Protein AF-A0A166DYV6-F1 (afdb_monomer_lite)

Secondary structure (DSSP, 8-state):
--HHHHHHHHHHHHHIIIII--S-HHHHHHHHHHHHHT--EEE-S-GGGGG-TT-EEE-

Radius of gyration: 15.2 Å; chains: 1; bounding box: 27×20×45 Å

Sequence (59 aa):
MNINYDKEYYNQALNHTLHENNIGFFDNLTHVFMVDTGIEEIASFDEDFDIFDDIKRIS

InterPro domains:
  IPR029060 PIN-like domain superfamily [SSF88723] (3-58)

Organism: NCBI:txid47311

Structure (mmCIF, N/CA/C/O backbone):
data_AF-A0A166DYV6-F1
#
_entry.id   AF-A0A166DYV6-F1
#
loop_
_atom_site.group_PDB
_atom_site.id
_atom_site.type_symbol
_atom_site.label_atom_id
_atom_site.label_alt_id
_atom_site.label_comp_id
_atom_site.label_asym_id
_atom_site.label_entity_id
_atom_site.label_seq_id
_atom_site.pdbx_PDB_ins_code
_atom_site.Cartn_x
_atom_site.Cartn_y
_atom_site.Cartn_z
_atom_site.occupancy
_atom_site.B_iso_or_equiv
_atom_site.auth_seq_id
_atom_site.auth_comp_id
_atom_site.auth_asym_id
_atom_site.auth_atom_id
_atom_site.pdbx_PDB_model_num
ATOM 1 N N . MET A 1 1 ? 9.786 -12.660 -29.126 1.00 58.62 1 MET A N 1
ATOM 2 C CA . MET A 1 1 ? 10.208 -11.677 -28.107 1.00 58.62 1 MET A CA 1
ATOM 3 C C . MET A 1 1 ? 11.155 -10.697 -28.757 1.00 58.62 1 MET A C 1
ATOM 5 O O . MET A 1 1 ? 12.145 -11.127 -29.337 1.00 58.62 1 MET A O 1
ATOM 9 N N . ASN A 1 2 ? 10.803 -9.414 -28.747 1.00 72.19 2 ASN A N 1
ATOM 10 C CA . ASN A 1 2 ? 11.656 -8.352 -29.261 1.00 72.19 2 ASN A CA 1
ATOM 11 C C . ASN A 1 2 ? 12.333 -7.695 -28.053 1.00 72.19 2 ASN A C 1
ATOM 13 O O . ASN A 1 2 ? 11.695 -6.938 -27.333 1.00 72.19 2 ASN A O 1
ATOM 17 N N . ILE A 1 3 ? 13.608 -8.015 -27.830 1.00 71.69 3 ILE A N 1
ATOM 18 C CA . ILE A 1 3 ? 14.377 -7.660 -26.622 1.00 71.69 3 ILE A CA 1
ATOM 19 C C . ILE A 1 3 ? 14.340 -6.150 -26.318 1.00 71.69 3 ILE A C 1
ATOM 21 O O . ILE A 1 3 ? 14.421 -5.744 -25.160 1.00 71.69 3 ILE A O 1
ATOM 25 N N . ASN A 1 4 ? 14.206 -5.311 -27.348 1.00 72.25 4 ASN A N 1
ATOM 26 C CA . ASN A 1 4 ? 14.124 -3.860 -27.180 1.00 72.25 4 ASN A CA 1
ATOM 27 C C . ASN A 1 4 ? 12.793 -3.411 -26.563 1.00 72.25 4 ASN A C 1
ATOM 29 O O . ASN A 1 4 ? 12.801 -2.525 -25.717 1.00 72.25 4 ASN A O 1
ATOM 33 N N . TYR A 1 5 ? 11.683 -4.056 -26.932 1.00 79.75 5 TYR A N 1
ATOM 34 C CA . TYR A 1 5 ? 10.368 -3.773 -26.354 1.00 79.75 5 TYR A CA 1
ATOM 35 C C . TYR A 1 5 ? 10.325 -4.157 -24.871 1.00 79.75 5 TYR A C 1
ATOM 37 O O . TYR A 1 5 ? 9.867 -3.378 -24.041 1.00 79.75 5 TYR A O 1
ATOM 45 N N . ASP A 1 6 ? 10.890 -5.317 -24.528 1.00 81.50 6 ASP A N 1
ATOM 46 C CA . ASP A 1 6 ? 10.930 -5.793 -23.142 1.00 81.50 6 ASP A CA 1
ATOM 47 C C . ASP A 1 6 ? 11.757 -4.846 -22.256 1.00 81.50 6 ASP A C 1
ATOM 49 O O . ASP A 1 6 ? 11.334 -4.485 -21.161 1.00 81.50 6 ASP A O 1
ATOM 53 N N . LYS A 1 7 ? 12.914 -4.368 -22.738 1.00 88.12 7 LYS A N 1
ATOM 54 C CA . LYS A 1 7 ? 13.730 -3.380 -22.009 1.00 88.12 7 LYS A CA 1
ATOM 55 C C . LYS A 1 7 ? 12.991 -2.074 -21.748 1.00 88.12 7 LYS A C 1
ATOM 57 O O . LYS A 1 7 ? 13.105 -1.523 -20.657 1.00 88.12 7 LYS A O 1
ATOM 62 N N . GLU A 1 8 ? 12.285 -1.562 -22.747 1.00 91.12 8 GLU A N 1
ATOM 63 C CA . GLU A 1 8 ? 11.557 -0.302 -22.620 1.00 91.12 8 GLU A CA 1
ATOM 64 C C . GLU A 1 8 ? 10.390 -0.438 -21.636 1.00 91.12 8 GLU A C 1
ATOM 66 O O . GLU A 1 8 ? 10.244 0.402 -20.749 1.00 91.12 8 GLU A O 1
ATOM 71 N N . TYR A 1 9 ? 9.662 -1.556 -21.700 1.00 87.44 9 TYR A N 1
ATOM 72 C CA . TYR A 1 9 ? 8.632 -1.913 -20.726 1.00 87.44 9 TYR A CA 1
ATOM 73 C C . TYR A 1 9 ? 9.183 -1.972 -19.293 1.00 87.44 9 TYR A C 1
ATOM 75 O O . TYR A 1 9 ? 8.636 -1.342 -18.388 1.00 87.44 9 TYR A O 1
ATOM 83 N N . TYR A 1 10 ? 10.302 -2.673 -19.075 1.00 88.19 10 TYR A N 1
ATOM 84 C CA . TYR A 1 10 ? 10.902 -2.761 -17.742 1.00 88.19 10 TYR A CA 1
ATOM 85 C C . TYR A 1 10 ? 11.403 -1.410 -17.231 1.00 88.19 10 TYR A C 1
ATOM 87 O O . TYR A 1 10 ? 11.210 -1.113 -16.056 1.00 88.19 10 TYR A O 1
ATOM 95 N N . ASN A 1 11 ? 12.001 -0.579 -18.088 1.00 88.94 11 ASN A N 1
ATOM 96 C CA . ASN A 1 11 ? 12.453 0.757 -17.698 1.00 88.94 11 ASN A CA 1
ATOM 97 C C . ASN A 1 11 ? 11.287 1.662 -17.288 1.00 88.94 11 ASN A C 1
ATOM 99 O O . ASN A 1 11 ? 11.409 2.391 -16.309 1.00 88.94 11 ASN A O 1
ATOM 103 N N . GLN A 1 12 ? 10.158 1.598 -17.999 1.00 87.62 12 GLN A N 1
ATOM 104 C CA . GLN A 1 12 ? 8.954 2.348 -17.637 1.00 87.62 12 GLN A CA 1
ATOM 105 C C . GLN A 1 12 ? 8.387 1.878 -16.295 1.00 87.62 12 GLN A C 1
ATOM 107 O O . GLN A 1 12 ? 8.117 2.704 -15.429 1.00 87.62 12 GLN A O 1
ATOM 112 N N . ALA A 1 13 ? 8.284 0.563 -16.082 1.00 82.94 13 ALA A N 1
ATOM 113 C CA . ALA A 1 13 ? 7.823 0.003 -14.811 1.00 82.94 13 ALA A CA 1
ATOM 114 C C . ALA A 1 13 ? 8.738 0.393 -13.635 1.00 82.94 13 ALA A C 1
ATOM 116 O O . ALA A 1 13 ? 8.255 0.735 -12.554 1.00 82.94 13 ALA A O 1
ATOM 117 N N . LEU A 1 14 ? 10.057 0.388 -13.847 1.00 83.50 14 LEU A N 1
ATOM 118 C CA . LEU A 1 14 ? 11.042 0.840 -12.862 1.00 83.50 14 LEU A CA 1
ATOM 119 C C . LEU A 1 14 ? 10.913 2.334 -12.564 1.00 83.50 14 LEU A C 1
ATOM 121 O O . LEU A 1 14 ? 10.890 2.707 -11.396 1.00 83.50 14 LEU A O 1
ATOM 125 N N . ASN A 1 15 ? 10.797 3.176 -13.596 1.00 84.12 15 ASN A N 1
ATOM 126 C CA . ASN A 1 15 ? 10.615 4.618 -13.427 1.00 84.12 15 ASN A CA 1
ATOM 127 C C . ASN A 1 15 ? 9.345 4.914 -12.632 1.00 84.12 15 ASN A C 1
ATOM 129 O O . ASN A 1 15 ? 9.381 5.679 -11.674 1.00 84.12 15 ASN A O 1
ATOM 133 N N . HIS A 1 16 ? 8.250 4.239 -12.979 1.00 81.06 16 HIS A N 1
ATOM 134 C CA . HIS A 1 16 ? 6.990 4.384 -12.273 1.00 81.06 16 HIS A CA 1
ATOM 135 C C . HIS A 1 16 ? 7.128 3.965 -10.803 1.00 81.06 16 HIS A C 1
ATOM 137 O O . HIS A 1 16 ? 6.748 4.712 -9.913 1.00 81.06 16 HIS A O 1
ATOM 143 N N . THR A 1 17 ? 7.768 2.824 -10.531 1.00 75.12 17 THR A N 1
ATOM 144 C CA . THR A 1 17 ? 7.964 2.313 -9.162 1.00 75.12 17 THR A CA 1
ATOM 145 C C . THR A 1 17 ? 8.865 3.209 -8.308 1.00 75.12 17 THR A C 1
ATOM 147 O O . THR A 1 17 ? 8.636 3.331 -7.113 1.00 75.12 17 THR A O 1
ATOM 150 N N . LEU A 1 18 ? 9.909 3.806 -8.894 1.00 76.38 18 LEU A N 1
ATOM 151 C CA . LEU A 1 18 ? 10.908 4.586 -8.153 1.00 76.38 18 LEU A CA 1
ATOM 152 C C . LEU A 1 18 ? 10.596 6.083 -8.056 1.00 76.38 18 LEU A C 1
ATOM 154 O O . LEU A 1 18 ? 11.145 6.752 -7.180 1.00 76.38 18 LEU A O 1
ATOM 158 N N . HIS A 1 19 ? 9.814 6.628 -8.989 1.00 77.19 19 HIS A N 1
ATOM 159 C CA . HI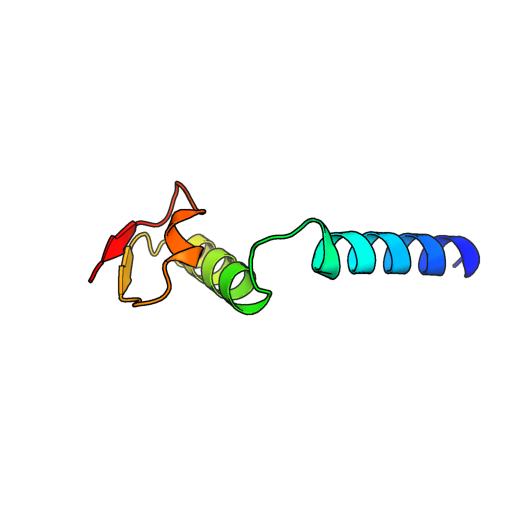S A 1 19 ? 9.683 8.078 -9.157 1.00 77.19 19 HIS A CA 1
ATOM 160 C C . HIS A 1 19 ? 8.243 8.587 -9.232 1.00 77.19 19 HIS A C 1
ATOM 162 O O . HIS A 1 19 ? 8.036 9.782 -9.034 1.00 77.19 19 HIS A O 1
ATOM 168 N N . GLU A 1 20 ? 7.265 7.730 -9.528 1.00 78.12 20 GLU A N 1
ATOM 169 C CA . GLU A 1 20 ? 5.865 8.148 -9.708 1.00 78.12 20 GLU A CA 1
ATOM 170 C C . GLU A 1 20 ? 4.930 7.510 -8.676 1.00 78.12 20 GLU A C 1
ATOM 172 O O . GLU A 1 20 ? 3.935 8.118 -8.286 1.00 78.12 20 GLU A O 1
ATOM 177 N N . ASN A 1 21 ? 5.256 6.302 -8.214 1.00 73.38 21 ASN A N 1
ATOM 178 C CA . ASN A 1 21 ? 4.514 5.596 -7.190 1.00 73.38 21 ASN A CA 1
ATOM 179 C C . ASN A 1 21 ? 5.004 6.037 -5.810 1.00 73.38 21 ASN A C 1
ATOM 181 O O . ASN A 1 21 ? 6.086 5.657 -5.368 1.00 73.38 21 ASN A O 1
ATOM 185 N N . ASN A 1 22 ? 4.191 6.845 -5.135 1.00 74.31 22 ASN A N 1
ATOM 186 C CA . ASN A 1 22 ? 4.462 7.280 -3.765 1.00 74.31 22 ASN A CA 1
ATOM 187 C C . ASN A 1 22 ? 4.145 6.193 -2.729 1.00 74.31 22 ASN A C 1
ATOM 189 O O . ASN A 1 22 ? 4.359 6.414 -1.545 1.00 74.31 22 ASN A O 1
ATOM 193 N N . ILE A 1 23 ? 3.627 5.045 -3.170 1.00 79.81 23 ILE A N 1
ATOM 194 C CA . ILE A 1 23 ? 3.222 3.933 -2.320 1.00 79.81 23 ILE A CA 1
ATOM 195 C C . ILE A 1 23 ? 4.324 2.879 -2.340 1.00 79.81 23 ILE A C 1
ATOM 197 O O . ILE A 1 23 ? 4.764 2.438 -3.411 1.00 79.81 23 ILE A O 1
ATOM 201 N N . GLY A 1 24 ? 4.741 2.423 -1.161 1.00 80.69 24 GLY A N 1
ATOM 202 C CA . GLY A 1 24 ? 5.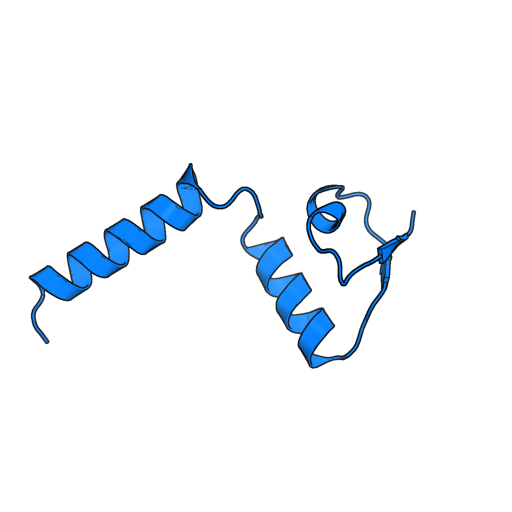698 1.340 -1.039 1.00 80.69 24 GLY A CA 1
ATOM 203 C C . GLY A 1 24 ? 5.203 0.058 -1.712 1.00 80.69 24 GLY A C 1
ATOM 204 O O . GLY A 1 24 ? 4.009 -0.226 -1.838 1.00 80.69 24 GLY A O 1
ATOM 205 N N . PHE A 1 25 ? 6.147 -0.774 -2.159 1.00 83.25 25 PHE A N 1
ATOM 206 C CA . PHE A 1 25 ? 5.813 -2.088 -2.720 1.00 83.25 25 PHE A CA 1
ATOM 207 C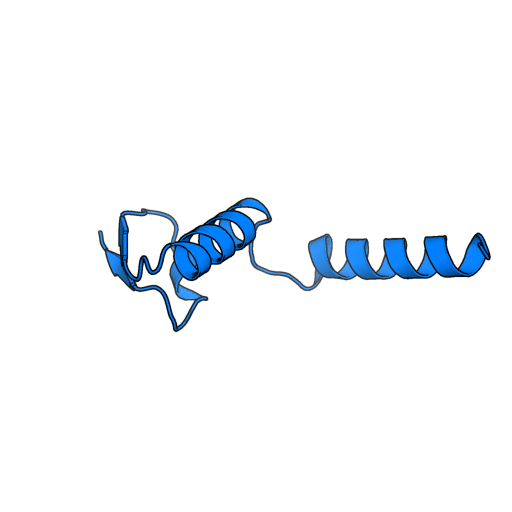 C . PHE A 1 25 ? 4.985 -2.933 -1.737 1.00 83.25 25 PHE A C 1
ATOM 209 O O . PHE A 1 25 ? 4.043 -3.613 -2.144 1.00 83.25 25 PHE A O 1
ATOM 216 N N . PHE A 1 26 ? 5.328 -2.885 -0.447 1.00 87.06 26 PHE A N 1
ATOM 217 C CA . PHE A 1 26 ? 4.633 -3.655 0.582 1.00 87.06 26 PHE A CA 1
ATOM 218 C C . PHE A 1 26 ? 3.241 -3.110 0.896 1.00 87.06 26 PHE A C 1
ATOM 220 O O . PHE A 1 26 ? 2.350 -3.915 1.163 1.00 87.06 26 PHE A O 1
ATOM 227 N N . ASP A 1 27 ? 3.017 -1.805 0.785 1.00 89.12 27 ASP A N 1
ATOM 228 C CA . ASP A 1 27 ? 1.701 -1.211 1.039 1.00 89.12 27 ASP A CA 1
ATOM 229 C C . ASP A 1 27 ? 0.743 -1.579 -0.096 1.00 89.12 27 ASP A C 1
ATOM 231 O O . ASP A 1 27 ? -0.370 -2.029 0.160 1.00 89.12 27 ASP A O 1
ATOM 235 N N . ASN A 1 28 ? 1.225 -1.560 -1.346 1.00 89.50 28 ASN A N 1
ATOM 236 C CA . ASN A 1 28 ? 0.485 -2.086 -2.499 1.00 89.50 28 ASN A CA 1
ATOM 237 C C . ASN A 1 28 ? 0.171 -3.584 -2.366 1.00 89.50 28 ASN A C 1
ATOM 239 O O . ASN A 1 28 ? -0.949 -4.013 -2.637 1.00 89.50 28 ASN A O 1
ATOM 243 N N . LEU A 1 29 ? 1.143 -4.402 -1.948 1.00 92.06 29 LEU A N 1
ATOM 244 C CA . LEU A 1 29 ? 0.913 -5.836 -1.743 1.00 92.06 29 LEU A CA 1
ATOM 245 C C . LEU A 1 29 ? -0.121 -6.087 -0.635 1.00 92.06 29 LEU A C 1
ATOM 247 O O . LEU A 1 29 ? -0.960 -6.980 -0.760 1.00 92.06 29 LEU A O 1
ATOM 251 N N . THR A 1 30 ? -0.062 -5.294 0.433 1.00 94.06 30 THR A N 1
ATOM 252 C CA . THR A 1 30 ? -1.004 -5.363 1.553 1.00 94.06 30 THR A CA 1
ATOM 253 C C . THR A 1 30 ? -2.404 -4.944 1.108 1.00 94.06 30 THR A C 1
ATOM 255 O O . THR A 1 30 ? -3.355 -5.668 1.391 1.00 94.06 30 THR A O 1
ATOM 258 N N . HIS A 1 31 ? -2.531 -3.859 0.335 1.00 93.88 31 HIS A N 1
ATOM 259 C CA . HIS A 1 31 ? -3.797 -3.411 -0.258 1.00 93.88 31 HIS A CA 1
ATOM 260 C C . HIS A 1 31 ? -4.437 -4.499 -1.128 1.00 93.88 31 HIS A C 1
ATOM 262 O O . HIS A 1 31 ? -5.580 -4.877 -0.887 1.00 93.88 31 HIS A O 1
ATOM 268 N N . VAL A 1 32 ? -3.679 -5.104 -2.050 1.00 94.56 32 VAL A N 1
ATOM 269 C CA . VAL A 1 32 ? -4.174 -6.206 -2.900 1.00 94.56 32 VAL A CA 1
ATOM 270 C C . VAL A 1 32 ? -4.690 -7.380 -2.066 1.00 94.56 32 VAL A C 1
ATOM 272 O O . VAL A 1 32 ? -5.746 -7.935 -2.366 1.00 94.56 32 VAL A O 1
ATOM 275 N N . PHE A 1 33 ? -3.964 -7.761 -1.013 1.00 96.00 33 PHE A N 1
ATOM 276 C CA . PHE A 1 33 ? -4.395 -8.825 -0.109 1.00 96.00 33 PHE A CA 1
ATOM 277 C C . PHE A 1 33 ? -5.688 -8.464 0.637 1.00 96.00 33 PHE A C 1
ATOM 279 O O . PHE A 1 33 ? -6.581 -9.302 0.766 1.00 96.00 33 PHE A O 1
ATOM 286 N N . MET A 1 34 ? -5.809 -7.227 1.116 1.00 96.31 34 MET A N 1
ATOM 287 C CA . MET A 1 34 ? -6.999 -6.748 1.819 1.00 96.31 34 MET A CA 1
ATOM 288 C C . MET A 1 34 ? -8.227 -6.720 0.903 1.00 96.31 34 MET A C 1
ATOM 290 O O . MET A 1 34 ? -9.278 -7.223 1.297 1.00 96.31 34 MET A O 1
ATOM 294 N N . VAL A 1 35 ? -8.077 -6.263 -0.344 1.00 96.31 35 VAL A N 1
ATOM 295 C CA . VAL A 1 35 ? -9.141 -6.300 -1.361 1.00 96.31 35 VAL A CA 1
ATOM 296 C C . VAL A 1 35 ? -9.583 -7.737 -1.661 1.00 96.31 35 VAL A C 1
ATOM 298 O O . VAL A 1 35 ? -10.780 -8.017 -1.673 1.00 96.31 35 VAL A O 1
ATOM 301 N N . ASP A 1 36 ? -8.641 -8.667 -1.862 1.00 97.94 36 ASP A N 1
ATOM 302 C CA . ASP A 1 36 ? -8.948 -10.081 -2.154 1.00 97.94 36 ASP A CA 1
ATOM 303 C C . ASP A 1 36 ? -9.676 -10.781 -0.993 1.00 97.94 36 ASP A C 1
ATOM 305 O O . ASP A 1 36 ? -10.537 -11.638 -1.197 1.00 97.94 36 ASP A O 1
ATOM 309 N N . THR A 1 37 ? -9.367 -10.383 0.242 1.00 97.56 37 THR A N 1
ATOM 310 C CA . THR A 1 37 ? -9.947 -10.967 1.459 1.00 97.56 37 THR A CA 1
ATOM 311 C C . THR A 1 37 ? -11.172 -10.222 1.992 1.00 97.56 37 THR A C 1
ATOM 313 O O . THR A 1 37 ? -11.824 -10.718 2.913 1.00 97.56 37 THR A O 1
ATOM 316 N N . GLY A 1 38 ? -11.518 -9.068 1.413 1.00 97.38 38 GLY A N 1
ATOM 317 C CA . GLY A 1 38 ? -12.619 -8.214 1.869 1.00 97.38 38 GLY A CA 1
ATOM 318 C C . GLY A 1 38 ? -12.358 -7.539 3.220 1.00 97.38 38 GLY A C 1
ATOM 319 O O . GLY A 1 38 ? -13.297 -7.306 3.980 1.00 97.38 38 GLY A O 1
ATOM 320 N N . ILE A 1 39 ? -11.093 -7.280 3.558 1.00 97.12 39 ILE A N 1
ATOM 321 C CA . ILE A 1 39 ? -10.711 -6.549 4.769 1.00 97.12 39 ILE A CA 1
ATOM 322 C C . ILE A 1 39 ? -10.725 -5.051 4.457 1.00 97.12 39 ILE A C 1
ATOM 324 O O . ILE A 1 39 ? -10.004 -4.595 3.578 1.00 97.12 39 ILE A O 1
ATOM 328 N N . GLU A 1 40 ? -11.496 -4.285 5.226 1.00 96.81 40 GLU A N 1
ATOM 329 C CA . GLU A 1 40 ? -11.680 -2.838 5.015 1.00 96.81 40 GLU A CA 1
ATOM 330 C C . GLU A 1 40 ? -10.976 -1.976 6.081 1.00 96.81 40 GLU A C 1
ATOM 332 O O . GLU A 1 40 ? -10.930 -0.755 5.959 1.00 96.81 40 GLU A O 1
ATOM 337 N N . GLU A 1 41 ? -10.417 -2.577 7.140 1.00 97.44 41 GLU A N 1
ATOM 338 C CA . GLU A 1 41 ? -9.736 -1.853 8.224 1.00 97.44 41 GLU A CA 1
ATOM 339 C C . GLU A 1 41 ? -8.333 -2.418 8.493 1.00 97.44 41 GLU A C 1
ATOM 341 O O . GLU A 1 41 ? -8.141 -3.636 8.526 1.00 97.44 41 GLU A O 1
ATOM 346 N N . ILE A 1 42 ? -7.353 -1.539 8.737 1.00 94.81 42 ILE A N 1
ATOM 347 C CA . ILE A 1 42 ? -5.976 -1.921 9.091 1.00 94.81 42 ILE A CA 1
ATOM 348 C C . ILE A 1 42 ? -5.497 -1.199 10.349 1.00 94.81 42 ILE A C 1
ATOM 350 O O . ILE A 1 42 ? -5.561 0.024 10.446 1.00 94.81 42 ILE A O 1
ATOM 354 N N . ALA A 1 43 ? -4.968 -1.957 11.312 1.00 95.44 43 ALA A N 1
ATOM 355 C CA . ALA A 1 43 ? -4.265 -1.395 12.460 1.00 95.44 43 ALA A CA 1
ATOM 356 C C . ALA A 1 43 ? -2.804 -1.120 12.083 1.00 95.44 43 ALA A C 1
ATOM 358 O O . ALA A 1 43 ? -1.998 -2.049 12.014 1.00 95.44 43 ALA A O 1
ATOM 359 N N . SER A 1 44 ? -2.471 0.143 11.813 1.00 91.12 44 SER A N 1
ATOM 360 C CA . SER A 1 44 ? -1.131 0.544 11.375 1.00 91.12 44 SER A CA 1
ATOM 361 C C . SER A 1 44 ? -0.753 1.937 11.877 1.00 91.12 44 SER A C 1
ATOM 363 O O . SER A 1 44 ? -1.571 2.859 11.905 1.00 91.12 44 SER A O 1
ATOM 365 N N . PHE A 1 45 ? 0.522 2.097 12.235 1.00 91.56 45 PHE A N 1
ATOM 366 C CA . PHE A 1 45 ? 1.129 3.410 12.473 1.00 91.56 45 PHE A CA 1
ATOM 367 C C . PHE A 1 45 ? 1.594 4.082 11.178 1.00 91.56 45 PHE A C 1
ATOM 369 O O . PHE A 1 45 ? 1.989 5.242 11.216 1.00 91.56 45 PHE A O 1
ATOM 376 N N . ASP A 1 46 ? 1.569 3.350 10.067 1.00 87.50 46 ASP A N 1
ATOM 377 C CA . ASP A 1 46 ? 1.966 3.841 8.759 1.00 87.50 46 ASP A C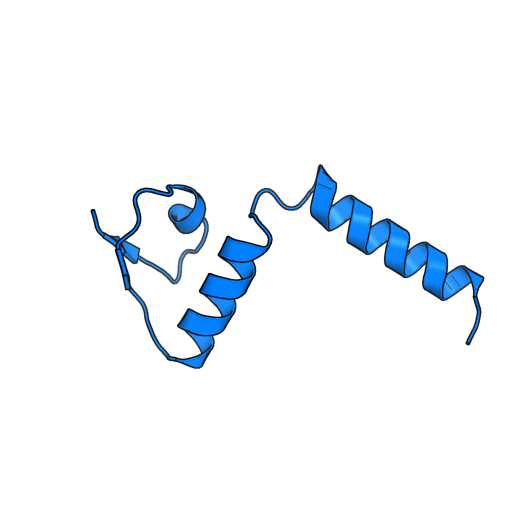A 1
ATOM 378 C C . ASP A 1 46 ? 0.823 4.638 8.127 1.00 87.50 46 ASP A C 1
ATOM 380 O O . ASP A 1 46 ? -0.260 4.099 7.887 1.00 87.50 46 ASP A O 1
ATOM 384 N N . GLU A 1 47 ? 1.052 5.932 7.921 1.00 89.19 47 GLU A N 1
ATOM 385 C CA . GLU A 1 47 ? 0.074 6.854 7.338 1.00 89.19 47 GLU A CA 1
ATOM 386 C C . GLU A 1 47 ? -0.064 6.654 5.824 1.00 89.19 47 GLU A C 1
ATOM 388 O O . GLU A 1 47 ? -1.052 7.103 5.248 1.00 89.19 47 GLU A O 1
ATOM 393 N N . ASP A 1 48 ? 0.855 5.920 5.185 1.00 88.06 48 ASP A N 1
ATOM 394 C CA . ASP A 1 48 ? 0.817 5.670 3.743 1.00 88.06 48 ASP A CA 1
ATOM 395 C C . ASP A 1 48 ? -0.421 4.857 3.332 1.00 88.06 48 ASP A C 1
ATOM 397 O O . ASP A 1 48 ? -0.865 4.951 2.191 1.00 88.06 48 ASP A O 1
ATOM 401 N N . PHE A 1 49 ? -1.058 4.130 4.260 1.00 89.00 49 PHE A N 1
ATOM 402 C CA . PHE A 1 49 ? -2.335 3.454 4.002 1.00 89.00 49 PHE A CA 1
ATOM 403 C C . PHE A 1 49 ? -3.521 4.409 3.825 1.00 89.00 49 PHE A C 1
ATOM 405 O O . PHE A 1 49 ? -4.527 4.003 3.249 1.00 89.00 49 PHE A O 1
ATOM 412 N N . ASP A 1 50 ? -3.409 5.669 4.259 1.00 90.31 50 ASP A N 1
ATOM 413 C CA . ASP A 1 50 ? -4.469 6.672 4.097 1.00 90.31 50 ASP A CA 1
ATOM 414 C C . ASP A 1 50 ? -4.618 7.128 2.625 1.00 90.31 50 ASP A C 1
ATOM 416 O O . ASP A 1 50 ? -5.544 7.868 2.294 1.00 90.31 50 ASP A O 1
ATOM 420 N N . ILE A 1 51 ? -3.729 6.684 1.722 1.00 89.50 51 ILE A N 1
ATOM 421 C CA . ILE A 1 51 ? -3.852 6.896 0.270 1.00 89.50 51 ILE A CA 1
ATOM 422 C C . ILE A 1 51 ? -4.951 6.043 -0.380 1.00 89.50 51 ILE A C 1
ATOM 424 O O . ILE A 1 51 ? -5.385 6.345 -1.493 1.00 89.50 51 ILE A O 1
ATOM 428 N N . PHE A 1 52 ? -5.368 4.961 0.278 1.00 90.44 52 PHE A N 1
ATOM 429 C CA . PHE A 1 52 ? -6.353 4.024 -0.245 1.00 90.44 52 PHE A CA 1
ATOM 430 C C . PHE A 1 52 ? -7.747 4.389 0.274 1.00 90.44 52 PHE A C 1
ATOM 432 O O . PHE A 1 52 ? -8.053 4.189 1.445 1.00 90.44 52 PHE A O 1
ATOM 439 N N . ASP A 1 53 ? -8.617 4.894 -0.605 1.00 92.06 53 ASP A N 1
ATOM 440 C CA . ASP A 1 53 ? -9.980 5.322 -0.238 1.00 92.06 53 ASP A CA 1
ATOM 441 C C . ASP A 1 53 ? -10.880 4.171 0.266 1.00 92.06 53 ASP A C 1
ATOM 443 O O . ASP A 1 53 ? -11.914 4.407 0.893 1.00 92.06 53 ASP A O 1
ATOM 447 N N . ASP A 1 54 ? -10.517 2.925 -0.044 1.00 94.69 54 ASP A N 1
ATOM 448 C CA . ASP A 1 54 ? -11.239 1.696 0.292 1.00 94.69 54 ASP A CA 1
ATOM 449 C C . ASP A 1 54 ? -10.724 1.002 1.563 1.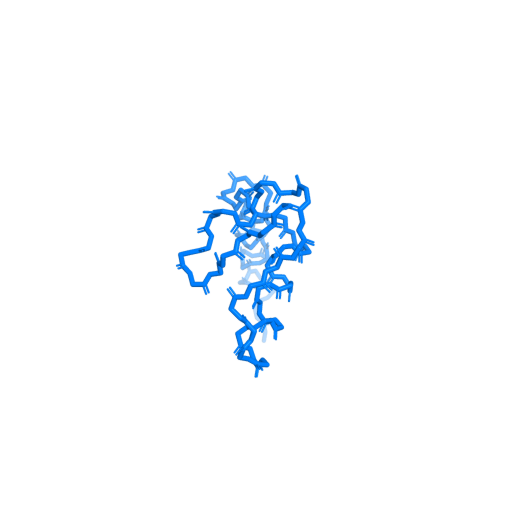00 94.69 54 ASP A C 1
ATOM 451 O O . ASP A 1 54 ? -11.290 -0.009 1.979 1.00 94.69 54 ASP A O 1
ATOM 455 N N . ILE A 1 55 ? -9.692 1.554 2.209 1.00 93.12 55 ILE A N 1
ATOM 456 C CA . ILE A 1 55 ? -9.144 1.047 3.467 1.00 93.12 55 ILE A CA 1
ATOM 457 C C . ILE A 1 55 ? -9.205 2.133 4.537 1.00 93.12 55 ILE A C 1
ATOM 459 O O . ILE A 1 55 ? -8.766 3.262 4.353 1.00 93.12 55 ILE A O 1
ATOM 463 N N . LYS A 1 56 ? -9.683 1.768 5.725 1.00 96.25 56 LYS A N 1
ATOM 464 C CA . LYS A 1 56 ? -9.675 2.639 6.896 1.00 96.25 56 LYS A CA 1
ATOM 465 C C . LYS A 1 56 ? -8.566 2.239 7.862 1.00 96.25 56 LYS A C 1
ATOM 467 O O . LYS A 1 56 ? -8.614 1.183 8.497 1.00 96.25 56 LYS A O 1
ATOM 472 N N . ARG A 1 57 ? -7.590 3.123 8.048 1.00 94.88 57 ARG A N 1
ATOM 473 C CA . ARG A 1 57 ? -6.578 2.960 9.092 1.00 94.88 57 ARG A CA 1
ATOM 474 C C . ARG A 1 57 ? -7.177 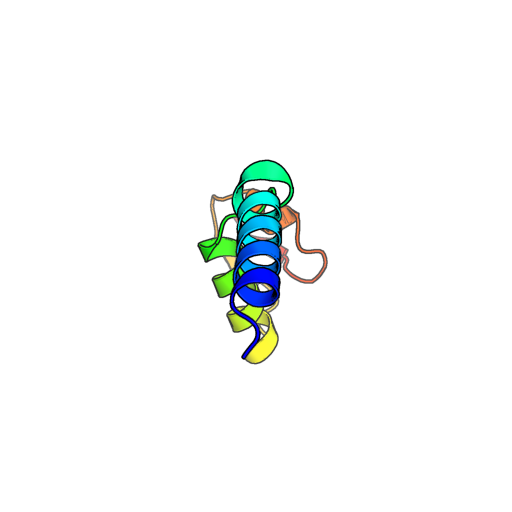3.221 10.475 1.00 94.88 57 ARG A C 1
ATOM 476 O O . ARG A 1 57 ? -7.844 4.230 10.705 1.00 94.88 57 ARG A O 1
ATOM 483 N N . ILE A 1 58 ? -6.935 2.307 11.409 1.00 94.94 58 ILE A N 1
ATOM 484 C CA . ILE A 1 58 ? -7.295 2.436 12.824 1.00 94.94 58 ILE A CA 1
ATOM 485 C C . ILE A 1 58 ? -6.017 2.487 13.669 1.00 94.94 58 ILE A C 1
ATOM 487 O O . ILE A 1 58 ? -5.054 1.770 13.396 1.00 94.94 58 ILE A O 1
ATOM 491 N N . SER A 1 59 ? -5.994 3.383 14.658 1.00 80.81 59 SER A N 1
ATOM 492 C CA . SER A 1 59 ? -4.850 3.648 15.549 1.00 80.81 59 SER A CA 1
ATOM 493 C C . SER A 1 59 ? -5.148 3.254 16.990 1.00 80.81 59 SER A C 1
ATOM 495 O O . SER A 1 59 ? -6.316 3.410 17.415 1.00 80.81 59 SER A O 1
#

pLDDT: mean 87.36, std 8.44, range [58.62, 97.94]

Foldseek 3Di:
DPVVVVVVVVVVVVCCQPPVDPADPVLVVVVVVCVVVVNAEDADPDCSNVVDPSHHYDD